Protein AF-A0A962N0L7-F1 (afdb_monomer)

Sequence (76 aa):
AIAHQAEHIQGYYVLTLSIPWNSLHARPRIGHRLGLDVHINDDDDGGDREGKLVWHDRSDT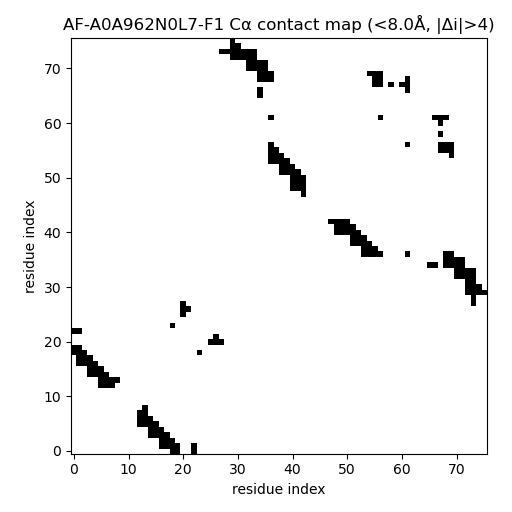AYRNPSALGEVVLAE

Mean predicted aligned error: 3.49 Å

pLDDT: mean 94.61, std 2.82, range [84.06, 98.12]

Radius of gyration: 15.04 Å; Cα contacts (8 Å, |Δi|>4): 105; chains: 1; bounding box: 32×27×43 Å

Structure (mmCIF, N/CA/C/O backbone):
data_AF-A0A962N0L7-F1
#
_entry.id   AF-A0A962N0L7-F1
#
loop_
_atom_site.group_PDB
_atom_site.id
_atom_site.type_symbol
_atom_site.label_atom_id
_atom_site.label_alt_id
_atom_site.label_comp_id
_atom_site.label_asym_id
_atom_site.label_entity_id
_atom_site.label_seq_id
_atom_site.pdbx_PDB_ins_code
_atom_site.Cartn_x
_atom_site.Cartn_y
_atom_site.Cartn_z
_atom_site.occupancy
_atom_site.B_iso_or_equiv
_atom_site.auth_seq_id
_atom_site.auth_comp_id
_atom_site.auth_asym_id
_atom_site.auth_atom_id
_atom_site.pdbx_PDB_model_num
ATOM 1 N N . ALA A 1 1 ? -0.749 15.491 -6.741 1.00 84.06 1 ALA A N 1
ATOM 2 C CA . ALA A 1 1 ? -0.350 15.070 -5.385 1.00 84.06 1 ALA A CA 1
ATOM 3 C C . ALA A 1 1 ? -1.116 13.805 -5.032 1.00 84.06 1 ALA A C 1
ATOM 5 O O . ALA A 1 1 ? -2.156 13.576 -5.641 1.00 84.06 1 ALA A O 1
ATOM 6 N N . ILE A 1 2 ? -0.606 12.996 -4.105 1.00 92.38 2 ILE A N 1
ATOM 7 C CA . ILE A 1 2 ? -1.395 11.909 -3.514 1.00 92.38 2 ILE A CA 1
ATOM 8 C C . ILE A 1 2 ? -2.583 12.553 -2.793 1.00 92.38 2 ILE A C 1
ATOM 10 O O . ILE A 1 2 ? -2.393 13.523 -2.059 1.00 92.38 2 ILE A O 1
ATOM 14 N N . ALA A 1 3 ? -3.787 12.053 -3.044 1.00 96.31 3 ALA A N 1
ATOM 15 C CA . ALA A 1 3 ? -5.002 12.498 -2.377 1.00 96.31 3 ALA A CA 1
ATOM 16 C C . ALA A 1 3 ? -5.525 11.380 -1.478 1.00 96.31 3 ALA A C 1
ATOM 18 O O . ALA A 1 3 ? -5.422 10.202 -1.825 1.00 96.31 3 ALA A O 1
ATOM 19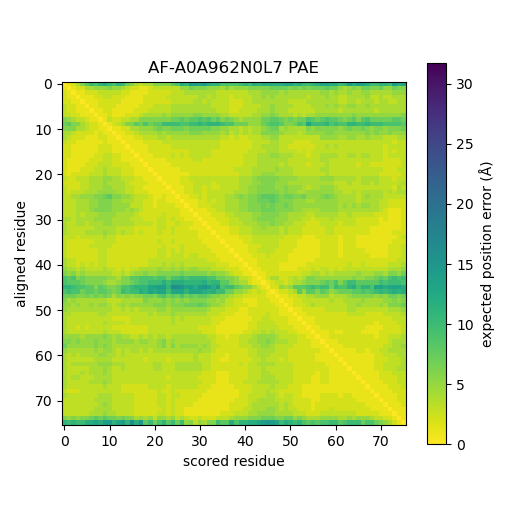 N N . HIS A 1 4 ? -6.084 11.753 -0.332 1.00 96.06 4 HIS A N 1
ATOM 20 C CA . HIS A 1 4 ? -6.748 10.823 0.566 1.00 96.06 4 HIS A CA 1
ATOM 21 C C . HIS A 1 4 ? -7.964 11.482 1.212 1.00 96.06 4 HIS A C 1
ATOM 23 O O . HIS A 1 4 ? -8.009 12.702 1.366 1.00 96.06 4 HIS A O 1
ATOM 29 N N . GLN A 1 5 ? -8.930 10.660 1.601 1.00 97.50 5 GLN A N 1
ATOM 30 C CA . GLN A 1 5 ? -10.071 11.049 2.416 1.00 97.50 5 GLN A CA 1
ATOM 31 C C . GLN A 1 5 ? -10.361 9.922 3.403 1.00 97.50 5 GLN A C 1
ATOM 33 O O . GLN A 1 5 ? -10.451 8.764 2.996 1.00 97.50 5 GLN A O 1
ATOM 38 N N . ALA A 1 6 ? -10.511 10.271 4.679 1.00 96.31 6 ALA A N 1
ATOM 39 C CA . ALA A 1 6 ? -11.006 9.369 5.707 1.00 96.31 6 ALA A CA 1
ATOM 40 C C . ALA A 1 6 ? -12.436 9.777 6.078 1.00 96.31 6 ALA A C 1
ATOM 42 O O . ALA A 1 6 ? -12.687 10.932 6.425 1.00 96.31 6 ALA A O 1
ATOM 43 N N . GLU A 1 7 ? -13.368 8.836 5.988 1.00 97.81 7 GLU A N 1
ATOM 44 C CA . GLU A 1 7 ? -14.726 8.987 6.503 1.00 97.81 7 GLU A CA 1
ATOM 45 C C . GLU A 1 7 ? -14.879 8.115 7.745 1.00 97.81 7 GLU A C 1
ATOM 47 O O . GLU A 1 7 ? -14.626 6.915 7.688 1.00 97.81 7 GLU A O 1
ATOM 52 N N . HIS A 1 8 ? -15.290 8.710 8.864 1.00 95.69 8 HIS A N 1
ATOM 53 C CA . HIS A 1 8 ? -15.534 7.981 10.105 1.00 95.69 8 HIS A CA 1
ATOM 54 C C . HIS A 1 8 ? -16.996 7.543 10.180 1.00 95.69 8 HIS A C 1
ATOM 56 O O . HIS A 1 8 ? -17.904 8.367 10.078 1.00 95.69 8 HIS A O 1
ATOM 62 N N . ILE A 1 9 ? -17.221 6.250 10.406 1.00 95.44 9 ILE A N 1
ATOM 63 C CA . ILE A 1 9 ? -18.548 5.632 10.436 1.00 95.44 9 ILE A CA 1
ATOM 64 C C .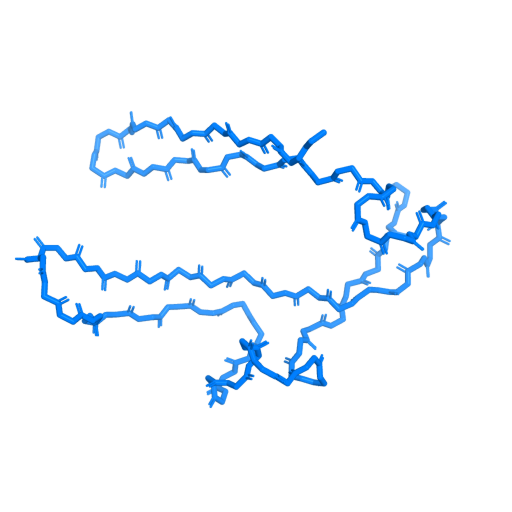 ILE A 1 9 ? -18.634 4.745 11.678 1.00 95.44 9 ILE A C 1
ATOM 66 O O . ILE A 1 9 ? -18.103 3.642 11.688 1.00 95.44 9 ILE A O 1
ATOM 70 N N . GLN A 1 10 ? -19.300 5.230 12.731 1.00 92.69 10 GLN A N 1
ATOM 71 C CA . GLN A 1 10 ? -19.651 4.456 13.939 1.00 92.69 10 GLN A CA 1
ATOM 72 C C . GLN A 1 10 ? -18.528 3.535 14.471 1.00 92.69 10 GLN A C 1
ATOM 74 O O . GLN A 1 10 ? -18.712 2.328 14.587 1.00 92.69 10 GLN A O 1
ATOM 79 N N . GLY A 1 11 ? -17.361 4.098 14.794 1.00 89.50 11 GLY A N 1
ATOM 80 C CA . GLY A 1 11 ? -16.223 3.332 15.331 1.00 89.50 11 GLY A CA 1
ATOM 81 C C . GLY A 1 11 ? -15.306 2.703 14.276 1.00 89.50 11 GLY A C 1
ATOM 82 O O . GLY A 1 11 ? -14.282 2.133 14.629 1.00 89.50 11 GLY A O 1
ATOM 83 N N . TYR A 1 12 ? -15.623 2.858 12.991 1.00 91.25 12 TYR A N 1
ATOM 84 C CA . TYR A 1 12 ? -14.773 2.474 11.865 1.00 91.25 12 TYR A CA 1
ATOM 85 C C . TYR A 1 12 ? -14.361 3.702 11.057 1.00 91.25 12 TYR A C 1
ATOM 87 O O . TYR A 1 12 ? -14.910 4.797 11.223 1.00 91.25 12 TYR A O 1
ATOM 95 N N . TYR A 1 13 ? -13.430 3.505 10.129 1.00 93.19 13 TYR A N 1
ATOM 96 C CA . TYR A 1 13 ? -13.144 4.476 9.087 1.00 93.19 13 TYR A CA 1
ATOM 97 C C . TYR A 1 13 ? -13.060 3.806 7.717 1.00 93.19 13 TYR A C 1
ATOM 99 O O . TYR A 1 13 ? -12.663 2.648 7.588 1.00 93.19 13 TYR A O 1
ATOM 107 N N . VAL A 1 14 ? -13.414 4.563 6.683 1.00 96.19 14 VAL A N 1
ATOM 108 C CA . VAL A 1 14 ? -13.162 4.219 5.285 1.00 96.19 14 VAL A CA 1
ATOM 109 C C . VAL A 1 14 ? -12.106 5.178 4.760 1.00 96.19 14 VAL A C 1
ATOM 111 O O . VAL A 1 14 ? -12.319 6.389 4.729 1.00 96.19 14 VAL A O 1
ATOM 114 N N . LEU A 1 15 ? -10.961 4.634 4.350 1.00 95.62 15 LEU A N 1
ATOM 115 C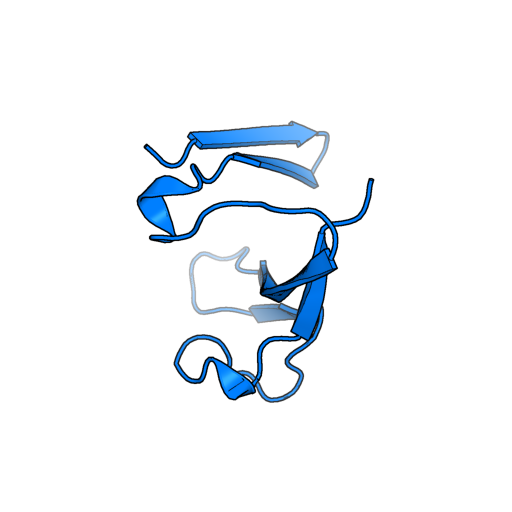 CA . LEU A 1 15 ? -9.886 5.394 3.722 1.00 95.62 15 LEU A CA 1
ATOM 116 C C . LEU A 1 15 ? -9.954 5.226 2.203 1.00 95.62 15 LEU A C 1
ATOM 118 O O . LEU A 1 15 ? -9.753 4.132 1.679 1.00 95.62 15 LEU A O 1
ATOM 122 N N . THR A 1 16 ? -10.188 6.327 1.494 1.00 96.69 16 THR A N 1
ATOM 123 C CA . THR A 1 16 ? -10.072 6.389 0.033 1.00 96.69 16 THR A CA 1
ATOM 124 C C . THR A 1 16 ? -8.763 7.074 -0.331 1.00 96.69 16 THR A C 1
ATOM 126 O O . THR A 1 16 ? -8.492 8.173 0.149 1.00 96.69 16 THR A O 1
ATOM 129 N N . LEU A 1 17 ? -7.955 6.447 -1.190 1.00 96.31 17 LEU A N 1
ATOM 130 C CA . LEU A 1 17 ? -6.657 6.955 -1.642 1.00 96.31 17 LEU A CA 1
ATOM 131 C C . LEU A 1 17 ? -6.625 7.061 -3.168 1.00 96.31 17 LEU A C 1
ATOM 133 O O . LEU A 1 17 ? -7.078 6.163 -3.874 1.00 96.31 17 LEU A O 1
ATOM 137 N N . SER A 1 18 ? -6.021 8.132 -3.678 1.00 96.56 18 SER A N 1
ATOM 138 C CA . SER A 1 18 ? -5.695 8.290 -5.093 1.00 96.56 18 SER A CA 1
ATOM 139 C C . SER A 1 18 ? -4.223 8.657 -5.243 1.00 96.56 18 SER A C 1
ATOM 141 O O . SER A 1 18 ? -3.767 9.703 -4.771 1.00 96.56 18 SER A O 1
ATOM 143 N N . ILE A 1 19 ? -3.470 7.771 -5.896 1.00 95.38 19 ILE A N 1
ATOM 144 C CA . ILE A 1 19 ? -2.040 7.931 -6.157 1.00 95.38 19 ILE A CA 1
ATOM 145 C C . ILE A 1 19 ? -1.863 8.197 -7.656 1.00 95.38 19 ILE A C 1
ATOM 147 O O . ILE A 1 19 ? -2.119 7.308 -8.470 1.00 95.38 19 ILE A O 1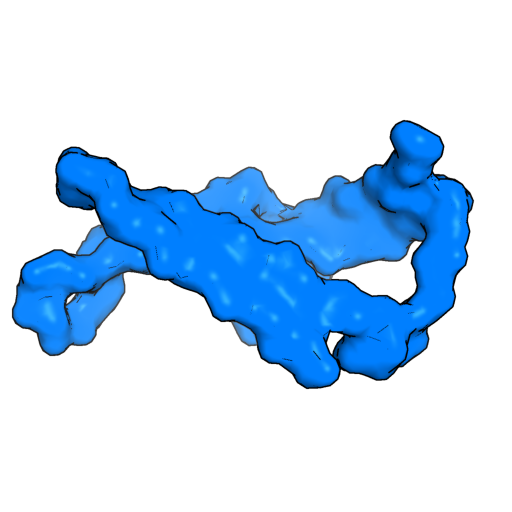
ATOM 151 N N . PRO A 1 20 ? -1.421 9.402 -8.060 1.00 96.00 20 PRO A N 1
ATOM 152 C CA . PRO A 1 20 ? -1.159 9.687 -9.464 1.00 96.00 20 PRO A CA 1
ATOM 153 C C . PRO A 1 20 ? -0.046 8.796 -10.023 1.00 96.00 20 PRO A C 1
ATOM 155 O O . PRO A 1 20 ? 1.020 8.680 -9.423 1.00 96.00 20 PRO A O 1
ATOM 158 N N . TRP A 1 21 ? -0.227 8.265 -11.233 1.00 94.62 21 TRP A N 1
ATOM 159 C CA . TRP A 1 21 ? 0.783 7.436 -11.908 1.00 94.62 21 TRP A CA 1
ATOM 160 C C . TRP A 1 21 ? 2.151 8.114 -12.051 1.00 94.62 21 TRP A C 1
ATOM 162 O O . TRP A 1 21 ? 3.188 7.472 -11.889 1.00 94.62 21 TRP A O 1
ATOM 172 N N . ASN A 1 22 ? 2.165 9.434 -12.260 1.00 94.25 22 ASN A N 1
ATOM 173 C CA . ASN A 1 22 ? 3.404 10.212 -12.320 1.00 94.25 22 ASN A CA 1
ATOM 174 C C . ASN A 1 22 ? 4.174 10.213 -10.989 1.00 94.25 22 ASN A C 1
ATOM 176 O O . ASN A 1 22 ? 5.396 10.315 -11.014 1.00 94.25 22 ASN A O 1
ATOM 180 N N . SER A 1 23 ? 3.492 10.070 -9.846 1.00 93.12 23 SER A N 1
ATOM 181 C CA . SER A 1 23 ? 4.137 9.924 -8.532 1.00 93.12 23 SER A CA 1
ATOM 182 C C . SER A 1 23 ? 4.809 8.560 -8.358 1.00 93.12 23 SER A C 1
ATOM 184 O O . SER A 1 23 ? 5.719 8.436 -7.550 1.00 93.12 23 SER A O 1
ATOM 186 N N . LEU A 1 24 ? 4.389 7.558 -9.134 1.00 90.75 24 LEU A N 1
ATOM 187 C CA . LEU A 1 24 ? 5.000 6.228 -9.182 1.00 90.75 24 LEU A CA 1
ATOM 188 C C . LEU A 1 24 ? 6.059 6.105 -10.286 1.00 90.75 24 LEU A C 1
ATOM 1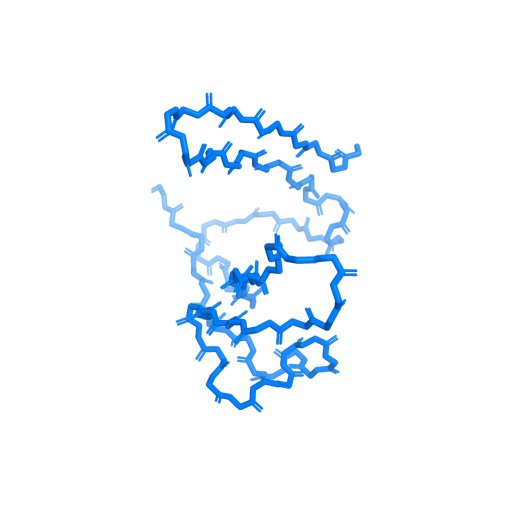90 O O . LEU A 1 24 ? 6.609 5.027 -10.485 1.00 90.75 24 LEU A O 1
ATOM 194 N N . HIS A 1 25 ? 6.310 7.179 -11.046 1.00 91.81 25 HIS A N 1
ATOM 195 C CA . HIS A 1 25 ? 7.154 7.157 -12.245 1.00 91.81 25 HIS A CA 1
ATOM 196 C C . HIS A 1 25 ? 6.770 6.040 -13.238 1.00 91.81 25 HIS A C 1
ATOM 198 O O . HIS A 1 25 ? 7.612 5.514 -13.965 1.00 91.81 25 HIS A O 1
ATOM 204 N N . ALA A 1 26 ? 5.481 5.692 -13.287 1.00 90.38 26 ALA A N 1
ATOM 205 C CA . ALA A 1 26 ? 4.950 4.599 -14.089 1.00 90.38 26 ALA A CA 1
ATOM 206 C C . ALA A 1 26 ? 3.915 5.109 -15.099 1.00 90.38 26 ALA A C 1
ATOM 208 O O . ALA A 1 26 ? 3.233 6.107 -14.877 1.00 90.38 26 ALA A O 1
ATOM 209 N N . ARG A 1 27 ? 3.769 4.392 -16.219 1.00 94.31 27 ARG A N 1
ATOM 210 C CA . ARG A 1 27 ? 2.647 4.568 -17.152 1.00 94.31 27 ARG A CA 1
ATOM 211 C C . ARG A 1 27 ? 1.728 3.347 -17.049 1.00 94.31 27 ARG A C 1
ATOM 213 O O . ARG A 1 27 ? 2.221 2.229 -17.241 1.00 94.31 27 ARG A O 1
ATOM 220 N N . PRO A 1 28 ? 0.435 3.515 -16.727 1.00 94.12 28 PRO A N 1
ATOM 221 C CA . PRO A 1 28 ? -0.483 2.391 -16.617 1.00 94.12 28 PRO A CA 1
ATOM 222 C C . PRO A 1 28 ? -0.737 1.777 -17.991 1.00 94.12 28 PRO A C 1
ATOM 224 O O . PRO A 1 28 ? -0.768 2.471 -19.007 1.00 94.12 28 PRO A O 1
ATOM 227 N N . ARG A 1 29 ? -0.919 0.461 -18.009 1.00 95.12 29 ARG A N 1
ATOM 228 C CA . ARG A 1 29 ? -1.375 -0.305 -19.168 1.00 95.12 29 ARG A CA 1
ATOM 229 C C . ARG A 1 29 ? -2.079 -1.560 -18.668 1.00 95.12 29 ARG A C 1
ATOM 231 O O . ARG A 1 29 ? -1.759 -2.035 -17.578 1.00 95.12 29 ARG A O 1
ATOM 238 N N . ILE A 1 30 ? -2.989 -2.105 -19.465 1.00 97.00 30 ILE A N 1
ATOM 239 C CA . ILE A 1 30 ? -3.603 -3.405 -19.177 1.00 97.00 30 ILE A CA 1
ATOM 240 C C . ILE A 1 30 ? -2.492 -4.459 -19.056 1.00 97.00 30 ILE A C 1
ATOM 242 O O . ILE A 1 30 ? -1.513 -4.444 -19.809 1.00 97.00 30 ILE A O 1
ATOM 246 N N . GLY A 1 31 ? -2.609 -5.330 -18.058 1.00 96.88 31 GLY A N 1
ATOM 247 C CA . GLY A 1 31 ? -1.631 -6.368 -17.746 1.00 96.88 31 GLY A CA 1
ATOM 248 C C . GLY A 1 31 ? -0.364 -5.870 -17.042 1.00 96.88 31 GLY A C 1
ATOM 249 O O . GLY A 1 31 ? 0.567 -6.655 -16.852 1.00 96.88 31 GLY A O 1
ATOM 250 N N . HIS A 1 32 ? -0.276 -4.590 -16.656 1.00 95.12 32 HIS A N 1
ATOM 251 C CA . HIS A 1 32 ? 0.867 -4.101 -15.881 1.00 95.12 32 HIS A CA 1
ATOM 252 C C . HIS A 1 32 ? 0.887 -4.778 -14.503 1.00 95.12 32 HIS A C 1
ATOM 254 O O . HIS A 1 32 ? -0.094 -4.710 -13.764 1.00 95.12 32 HIS A O 1
ATOM 260 N N . ARG A 1 33 ? 2.011 -5.422 -14.177 1.00 94.69 33 ARG A N 1
ATOM 261 C CA . ARG A 1 33 ? 2.298 -6.020 -12.869 1.00 94.69 33 ARG A CA 1
ATOM 262 C C . ARG A 1 33 ? 2.964 -4.992 -11.963 1.00 94.69 33 ARG A C 1
ATOM 264 O O . ARG A 1 33 ? 3.934 -4.359 -12.379 1.00 94.69 33 ARG A O 1
ATOM 271 N N . LEU A 1 34 ? 2.445 -4.830 -10.753 1.00 94.12 34 LEU A N 1
ATOM 272 C CA . LEU A 1 34 ? 2.947 -3.900 -9.743 1.00 94.12 34 LEU A CA 1
ATOM 273 C C . LEU A 1 34 ? 3.077 -4.629 -8.404 1.00 94.12 34 LEU A C 1
ATOM 275 O O . LEU A 1 34 ? 2.309 -5.546 -8.123 1.00 94.12 34 LEU A O 1
ATOM 279 N N . GLY A 1 35 ? 4.026 -4.196 -7.576 1.00 95.94 35 GLY A N 1
ATOM 280 C CA . GLY A 1 35 ? 4.053 -4.566 -6.164 1.00 95.94 35 GLY A CA 1
ATOM 281 C C . GLY A 1 35 ? 3.086 -3.683 -5.377 1.00 95.94 35 GLY A C 1
ATOM 282 O O . GLY A 1 35 ? 3.163 -2.458 -5.481 1.00 95.94 35 GLY A O 1
ATOM 283 N N . LEU A 1 36 ? 2.194 -4.288 -4.597 1.00 96.12 36 LEU A N 1
ATOM 284 C CA . LEU A 1 36 ? 1.292 -3.600 -3.677 1.00 96.12 36 LEU A CA 1
ATOM 285 C C . LEU A 1 36 ? 1.258 -4.339 -2.340 1.00 96.12 36 LEU A C 1
ATOM 287 O O . LEU A 1 36 ? 1.339 -5.563 -2.287 1.00 96.12 36 LEU A O 1
ATOM 291 N N . ASP A 1 37 ? 1.106 -3.595 -1.253 1.00 97.56 37 ASP A N 1
ATOM 292 C CA . ASP A 1 37 ? 0.647 -4.156 0.009 1.00 97.56 37 ASP A CA 1
ATOM 293 C C . ASP A 1 37 ? -0.168 -3.112 0.773 1.00 97.56 37 ASP A C 1
ATOM 295 O O . ASP A 1 37 ? 0.085 -1.912 0.652 1.00 97.56 37 ASP A O 1
ATOM 299 N N . VAL A 1 38 ? -1.171 -3.566 1.524 1.00 96.38 38 VAL A N 1
ATOM 300 C CA . VAL A 1 38 ? -2.046 -2.710 2.335 1.00 96.38 38 VAL A CA 1
ATOM 301 C C . VAL A 1 38 ? -1.913 -3.148 3.780 1.00 96.38 38 VAL A C 1
ATOM 303 O O . VAL A 1 38 ? -2.164 -4.308 4.111 1.00 96.38 38 VAL A O 1
ATOM 306 N N . HIS A 1 39 ? -1.454 -2.229 4.626 1.00 96.12 39 HIS A N 1
ATOM 307 C CA . HIS A 1 39 ? -1.171 -2.483 6.035 1.00 96.12 39 HIS A CA 1
ATOM 308 C C . HIS A 1 39 ? -2.120 -1.647 6.891 1.00 96.12 39 HIS A C 1
ATOM 310 O O . HIS A 1 39 ? -2.249 -0.444 6.677 1.00 96.12 39 HIS A O 1
ATOM 316 N N . ILE A 1 40 ? -2.754 -2.288 7.866 1.00 94.44 40 ILE A N 1
ATOM 317 C CA . ILE A 1 40 ? -3.574 -1.655 8.899 1.00 94.44 40 ILE A CA 1
ATOM 318 C C . ILE A 1 40 ? -2.784 -1.783 10.196 1.00 94.44 40 ILE A C 1
ATOM 320 O O . ILE A 1 40 ? -2.432 -2.895 10.590 1.00 94.44 40 ILE A O 1
ATOM 324 N N . ASN A 1 41 ? -2.474 -0.652 10.819 1.00 94.06 41 ASN A N 1
ATOM 325 C CA . ASN A 1 41 ? -1.841 -0.597 12.132 1.00 94.06 41 ASN A CA 1
ATOM 326 C C . ASN A 1 41 ? -2.889 -0.114 13.134 1.00 94.06 41 ASN A C 1
ATOM 328 O O . ASN A 1 41 ? -3.680 0.767 12.795 1.00 94.06 41 ASN A O 1
ATOM 332 N N . ASP A 1 42 ? -2.881 -0.708 14.316 1.00 93.19 42 ASP A N 1
ATOM 333 C CA . ASP A 1 42 ? -3.763 -0.373 15.428 1.00 93.19 42 ASP A CA 1
ATOM 334 C C . ASP A 1 42 ? -2.928 0.231 16.558 1.00 93.19 42 ASP A C 1
ATOM 336 O O . ASP A 1 42 ? -1.873 -0.326 16.878 1.00 93.19 42 ASP A O 1
ATOM 340 N N . ASP A 1 43 ? -3.392 1.378 17.049 1.00 92.94 43 ASP A N 1
ATOM 341 C CA . ASP A 1 43 ? -2.908 2.109 18.226 1.00 92.94 43 ASP A CA 1
ATOM 342 C C . ASP A 1 43 ? -4.084 2.918 18.789 1.00 92.94 43 ASP A C 1
ATOM 344 O O . ASP A 1 43 ? -4.543 3.885 18.166 1.00 92.94 43 ASP A O 1
ATOM 348 N N . ASP A 1 44 ? -4.636 2.460 19.914 1.00 88.12 44 ASP A N 1
ATOM 349 C CA . ASP A 1 44 ? -5.818 3.034 20.562 1.00 88.12 44 ASP A CA 1
ATOM 350 C C . ASP A 1 44 ? -5.511 3.756 21.885 1.00 88.12 44 ASP A C 1
ATOM 352 O O . ASP A 1 44 ? -6.387 4.456 22.411 1.00 88.12 44 ASP A O 1
ATOM 356 N N . ASP A 1 45 ? -4.277 3.659 22.392 1.00 91.44 45 ASP A N 1
ATOM 357 C CA . ASP A 1 45 ? -3.844 4.273 23.652 1.00 91.44 45 ASP A CA 1
ATOM 358 C C . ASP A 1 45 ? -2.766 5.368 23.497 1.00 91.44 45 ASP A C 1
ATOM 360 O O . ASP A 1 45 ? -2.456 6.073 24.466 1.00 91.44 45 ASP A O 1
ATOM 364 N N . GLY A 1 46 ? -2.296 5.610 22.267 1.00 86.31 46 GLY A N 1
ATOM 365 C CA . GLY A 1 46 ? -1.325 6.648 21.917 1.00 86.31 46 GLY A CA 1
ATOM 366 C C . GLY A 1 46 ? 0.124 6.256 22.213 1.00 86.31 46 GLY A C 1
ATOM 367 O O . GLY A 1 46 ? 0.954 7.147 22.449 1.00 86.31 46 GLY A O 1
ATOM 368 N N . GLY A 1 47 ? 0.400 4.953 22.268 1.00 91.56 47 GLY A N 1
ATOM 369 C CA . GLY A 1 47 ? 1.674 4.344 22.618 1.00 91.56 47 GLY A CA 1
ATOM 370 C C . GLY A 1 47 ? 2.440 3.783 21.420 1.00 91.56 47 GLY A C 1
ATOM 371 O O . GLY A 1 47 ? 2.771 4.496 20.468 1.00 91.56 47 GLY A O 1
ATOM 372 N N . ASP A 1 48 ? 2.838 2.516 21.543 1.00 93.94 48 ASP A N 1
ATOM 373 C CA . ASP A 1 48 ? 3.423 1.765 20.434 1.00 93.94 48 ASP A CA 1
ATOM 374 C C . ASP A 1 48 ? 2.285 1.219 19.545 1.00 93.94 48 ASP A C 1
ATOM 376 O O . ASP A 1 48 ? 1.143 1.628 19.649 1.00 93.94 48 ASP A O 1
ATOM 380 N N . ARG A 1 49 ? 2.594 0.340 18.590 1.00 93.69 49 ARG A N 1
ATOM 381 C CA . ARG A 1 49 ? 1.572 -0.340 17.782 1.00 93.69 49 ARG A CA 1
ATOM 382 C C . ARG A 1 49 ? 1.163 -1.646 18.461 1.00 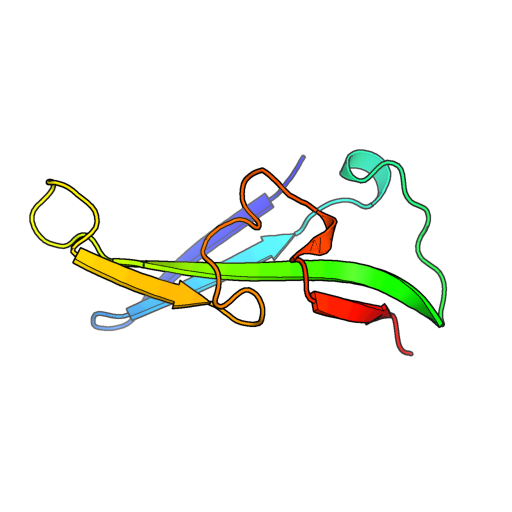93.69 49 ARG A C 1
ATOM 384 O O . ARG A 1 49 ? 1.989 -2.561 18.528 1.00 93.69 49 ARG A O 1
ATOM 391 N N . GLU A 1 50 ? -0.107 -1.801 18.815 1.00 94.62 50 GLU A N 1
ATOM 392 C CA . GLU A 1 50 ? -0.655 -3.002 19.469 1.00 94.62 50 GLU A CA 1
ATOM 393 C C . GLU A 1 50 ? -1.034 -4.083 18.453 1.00 94.62 50 GLU A C 1
ATOM 395 O O . GLU A 1 50 ? -0.918 -5.284 18.721 1.00 94.62 50 GLU A O 1
ATOM 400 N N . GLY A 1 51 ? -1.468 -3.668 17.261 1.00 92.75 51 GLY A N 1
ATOM 401 C CA . GLY A 1 51 ? -2.005 -4.565 16.245 1.00 92.75 51 GLY A CA 1
ATOM 402 C C . GLY A 1 51 ? -1.511 -4.259 14.838 1.00 92.75 51 GLY A C 1
ATOM 403 O O . GLY A 1 51 ? -1.276 -3.113 14.452 1.00 92.75 51 GLY A O 1
ATOM 404 N N . LYS A 1 52 ? -1.365 -5.314 14.029 1.00 94.12 52 LYS A N 1
ATOM 405 C CA . LYS A 1 52 ? -1.074 -5.179 12.601 1.00 94.12 52 LYS A CA 1
ATOM 406 C C . LYS A 1 52 ? -1.796 -6.231 11.771 1.00 94.12 52 LYS A C 1
ATOM 408 O O . LYS A 1 52 ? -1.628 -7.428 11.992 1.00 94.12 52 LYS A O 1
ATOM 413 N N . LEU A 1 53 ? -2.515 -5.777 10.749 1.00 95.19 53 LEU A N 1
ATOM 414 C CA . LEU A 1 53 ? -3.017 -6.613 9.662 1.00 95.19 53 LEU A CA 1
ATOM 415 C C . LEU A 1 53 ? -2.366 -6.198 8.344 1.00 95.19 53 LEU A C 1
ATOM 417 O O . LEU A 1 53 ? -2.110 -5.023 8.092 1.00 95.19 53 LEU A O 1
ATOM 421 N N . VAL A 1 54 ? -2.082 -7.181 7.501 1.00 96.69 54 VAL A N 1
ATOM 422 C CA . VAL A 1 54 ? -1.381 -7.010 6.224 1.00 96.69 54 VAL A CA 1
ATOM 423 C C . VAL A 1 54 ? -2.091 -7.819 5.151 1.00 96.69 54 VAL A C 1
ATOM 425 O O . VAL A 1 54 ? -2.612 -8.900 5.440 1.00 96.69 54 VAL A O 1
ATOM 428 N N . TRP A 1 55 ? -2.111 -7.314 3.919 1.00 97.50 55 TRP A N 1
ATOM 429 C CA . TRP A 1 55 ? -2.688 -8.051 2.798 1.00 97.50 55 TRP A CA 1
ATOM 430 C C . TRP A 1 55 ? -1.778 -9.200 2.352 1.00 97.50 55 TRP A C 1
ATOM 432 O O . TRP A 1 55 ? -2.255 -10.328 2.211 1.00 97.50 55 TRP A O 1
ATOM 442 N N . HIS A 1 56 ? -0.479 -8.937 2.166 1.00 97.88 56 HIS A N 1
ATOM 443 C CA . HIS A 1 56 ? 0.454 -9.924 1.619 1.00 97.88 56 HIS A CA 1
ATOM 444 C C . HIS A 1 56 ? 1.640 -10.247 2.539 1.00 97.88 56 HIS A C 1
ATOM 446 O O . HIS A 1 56 ? 1.859 -11.418 2.864 1.00 97.88 56 HIS A O 1
ATOM 452 N N . ASP A 1 57 ? 2.417 -9.248 2.967 1.00 96.56 57 ASP A N 1
ATOM 453 C CA . ASP A 1 57 ? 3.685 -9.493 3.652 1.00 96.56 57 ASP A CA 1
ATOM 454 C C . ASP A 1 57 ? 3.521 -9.924 5.116 1.00 96.56 57 ASP A C 1
ATOM 456 O O . ASP A 1 57 ? 3.456 -9.107 6.035 1.00 96.56 57 ASP A O 1
ATOM 460 N N . ARG A 1 58 ? 3.573 -11.236 5.351 1.00 93.44 58 ARG A N 1
ATOM 461 C CA . ARG A 1 58 ? 3.541 -11.833 6.697 1.00 93.44 58 ARG A CA 1
ATOM 462 C C . ARG A 1 58 ? 4.852 -11.705 7.480 1.00 93.44 58 ARG A C 1
ATOM 464 O O . ARG A 1 58 ? 4.886 -12.108 8.638 1.00 93.44 58 ARG A O 1
ATOM 471 N N . SER A 1 59 ? 5.928 -11.208 6.866 1.00 94.88 59 SER A N 1
ATOM 472 C CA . SER A 1 59 ? 7.248 -11.097 7.505 1.00 94.88 59 SER A CA 1
ATOM 473 C C . SER A 1 59 ? 7.497 -9.755 8.200 1.00 94.88 59 SER A C 1
ATOM 475 O O . SER A 1 59 ? 8.505 -9.617 8.887 1.00 94.88 59 SER A O 1
ATOM 477 N N . ASP A 1 60 ? 6.599 -8.779 8.021 1.00 93.25 60 ASP A N 1
ATOM 478 C CA . ASP A 1 60 ? 6.747 -7.391 8.482 1.00 93.25 60 ASP A CA 1
ATOM 479 C C . ASP A 1 60 ? 8.051 -6.729 7.992 1.00 93.25 60 ASP A C 1
ATOM 481 O O . ASP A 1 60 ? 8.795 -6.109 8.747 1.00 93.25 60 ASP A O 1
ATOM 485 N N . THR A 1 61 ? 8.360 -6.876 6.701 1.00 96.88 61 THR A N 1
ATOM 486 C CA . THR A 1 61 ? 9.548 -6.288 6.059 1.00 96.88 61 THR A CA 1
ATOM 487 C C . THR A 1 61 ? 9.247 -5.409 4.844 1.00 96.88 61 THR A C 1
ATOM 489 O O . THR A 1 61 ? 10.134 -4.672 4.406 1.00 96.88 61 THR A O 1
ATOM 492 N N . ALA A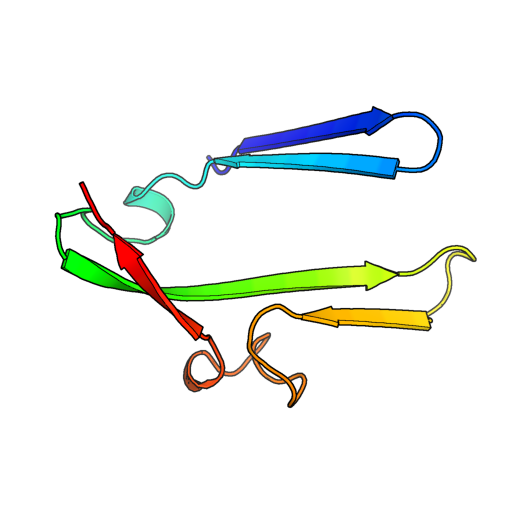 1 62 ? 8.012 -5.394 4.335 1.00 96.81 62 ALA A N 1
ATOM 493 C CA . ALA A 1 62 ? 7.600 -4.647 3.144 1.00 96.81 62 ALA A CA 1
ATOM 494 C C . ALA A 1 62 ? 7.809 -3.127 3.253 1.00 96.81 62 ALA A C 1
ATOM 496 O O . ALA A 1 62 ? 7.976 -2.465 2.232 1.00 96.81 62 ALA A O 1
ATOM 497 N N . TYR A 1 63 ? 7.904 -2.576 4.470 1.00 94.25 63 TYR A N 1
ATOM 498 C CA . TYR A 1 63 ? 8.236 -1.161 4.690 1.00 94.25 63 TYR A CA 1
ATOM 499 C C . TYR A 1 63 ? 9.644 -0.776 4.195 1.00 94.25 63 TYR A C 1
ATOM 501 O O . TYR A 1 63 ? 9.914 0.401 3.965 1.00 94.25 63 TYR A O 1
ATOM 509 N N . ARG A 1 64 ? 10.552 -1.751 4.041 1.00 96.94 64 ARG A N 1
ATOM 510 C CA . ARG A 1 64 ? 11.931 -1.542 3.559 1.00 96.94 64 ARG A CA 1
ATOM 511 C C . ARG A 1 64 ? 12.364 -2.495 2.448 1.00 96.94 64 ARG A C 1
ATOM 513 O O . ARG A 1 64 ? 13.417 -2.289 1.854 1.00 96.94 64 ARG A O 1
ATOM 520 N N . ASN A 1 65 ? 11.597 -3.552 2.198 1.00 97.50 65 ASN A N 1
ATOM 521 C CA . ASN A 1 65 ? 11.921 -4.581 1.224 1.00 97.50 65 ASN A CA 1
ATOM 522 C C . ASN A 1 65 ? 10.790 -4.731 0.192 1.00 97.50 65 ASN A C 1
ATOM 524 O O . ASN A 1 65 ? 9.844 -5.483 0.431 1.00 97.50 65 ASN A O 1
ATOM 528 N N . PRO A 1 66 ? 10.898 -4.084 -0.982 1.00 95.69 66 PRO A N 1
ATOM 529 C CA . PRO A 1 66 ? 9.888 -4.190 -2.032 1.00 95.69 66 PRO A CA 1
ATOM 530 C C . PRO A 1 66 ? 9.652 -5.614 -2.557 1.00 95.69 66 PRO A C 1
ATOM 532 O O . PRO A 1 66 ? 8.605 -5.860 -3.146 1.00 95.69 66 PRO A O 1
ATOM 535 N N . SER A 1 67 ? 10.577 -6.564 -2.347 1.00 96.62 67 SER A N 1
ATOM 536 C CA . SER A 1 67 ? 10.363 -7.959 -2.765 1.00 96.62 67 SER A CA 1
ATOM 537 C C . SER A 1 67 ? 9.333 -8.706 -1.914 1.00 96.62 67 SER A C 1
ATOM 539 O O . SER A 1 67 ? 8.885 -9.775 -2.317 1.00 96.62 67 SER A O 1
ATOM 541 N N . ALA A 1 68 ? 8.950 -8.152 -0.759 1.00 97.88 68 ALA A N 1
ATOM 542 C CA . ALA A 1 68 ? 7.905 -8.707 0.095 1.00 97.88 68 ALA A CA 1
ATOM 543 C C . ALA A 1 68 ? 6.484 -8.273 -0.323 1.00 97.88 68 ALA A C 1
ATOM 545 O O . ALA A 1 68 ? 5.504 -8.857 0.144 1.00 97.88 68 ALA A O 1
ATOM 546 N N . LEU A 1 69 ? 6.357 -7.267 -1.203 1.00 98.12 69 LEU A N 1
ATOM 547 C CA . LEU A 1 69 ? 5.062 -6.803 -1.709 1.00 98.12 69 LEU A CA 1
ATOM 548 C C . LEU A 1 69 ? 4.358 -7.907 -2.507 1.00 98.12 69 LEU A C 1
ATOM 550 O O . LEU A 1 69 ? 5.001 -8.703 -3.193 1.00 98.12 69 LEU A O 1
ATOM 554 N N . GLY A 1 70 ? 3.029 -7.926 -2.443 1.00 98.00 70 GLY A N 1
ATOM 555 C CA . GLY A 1 70 ? 2.218 -8.811 -3.269 1.00 98.00 70 GLY A CA 1
ATOM 556 C C . GLY A 1 70 ? 2.167 -8.323 -4.710 1.00 98.00 70 GLY A C 1
ATOM 557 O O . GLY A 1 70 ? 2.209 -7.121 -4.976 1.00 98.00 70 GLY A O 1
ATOM 558 N N . GLU A 1 71 ? 2.060 -9.251 -5.656 1.00 97.25 71 GLU A N 1
ATOM 559 C CA . GLU A 1 71 ? 1.848 -8.893 -7.056 1.00 97.25 71 GLU A CA 1
ATOM 560 C C . GLU A 1 71 ? 0.373 -8.549 -7.297 1.00 97.25 71 GLU A C 1
ATOM 562 O O . GLU A 1 71 ? -0.523 -9.337 -6.992 1.00 97.25 71 GLU A O 1
ATOM 567 N N . VAL A 1 72 ? 0.123 -7.390 -7.904 1.00 96.31 72 VAL A N 1
ATOM 568 C CA . VAL A 1 72 ? -1.178 -7.024 -8.473 1.00 96.31 72 VAL A CA 1
ATOM 569 C C . VAL A 1 72 ? -1.053 -6.808 -9.973 1.00 96.31 72 VAL A C 1
ATOM 571 O O . VAL A 1 72 ? -0.023 -6.348 -10.471 1.00 96.31 72 VAL A O 1
ATOM 574 N N . VAL A 1 73 ? -2.121 -7.122 -10.702 1.00 97.06 73 VAL A N 1
ATOM 575 C CA . VAL A 1 73 ? -2.215 -6.921 -12.150 1.00 97.06 73 VAL A CA 1
ATOM 576 C C . VAL A 1 73 ? -3.302 -5.894 -12.428 1.00 97.06 73 VAL A C 1
ATOM 578 O O . VAL A 1 73 ? -4.436 -6.060 -11.986 1.00 97.06 73 VAL A O 1
ATOM 581 N N . LEU A 1 74 ? -2.967 -4.846 -13.183 1.00 95.44 74 LEU A N 1
ATOM 582 C CA . LEU A 1 74 ? -3.966 -3.911 -13.694 1.00 95.44 74 LEU A CA 1
ATOM 583 C C . LEU A 1 74 ? -4.793 -4.599 -14.786 1.00 95.44 74 LEU A C 1
ATOM 585 O O . LEU A 1 74 ? -4.279 -4.869 -15.875 1.00 95.44 74 LEU A O 1
ATOM 589 N N . ALA A 1 75 ? -6.047 -4.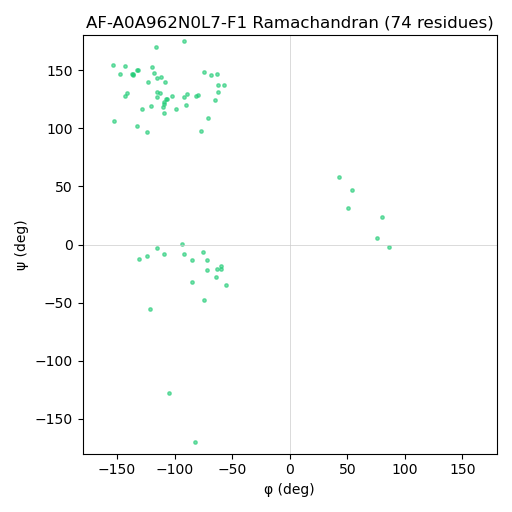903 -14.471 1.00 93.81 75 ALA A N 1
ATOM 590 C CA . ALA A 1 75 ? -7.018 -5.493 -15.388 1.00 93.81 75 ALA A CA 1
ATOM 591 C C . ALA A 1 75 ? -7.847 -4.415 -16.118 1.00 93.81 75 ALA A C 1
ATOM 593 O O . ALA A 1 75 ? -7.670 -3.222 -15.859 1.00 93.81 75 ALA A O 1
ATOM 594 N N . GLU A 1 76 ? -8.694 -4.854 -17.056 1.00 86.00 76 GLU A N 1
ATOM 595 C CA . GLU A 1 76 ? -9.703 -4.019 -17.736 1.00 86.00 76 GLU A CA 1
ATOM 596 C C . GLU A 1 76 ? -10.863 -3.619 -16.817 1.00 86.00 76 GLU A C 1
ATOM 598 O O . GLU A 1 76 ? -11.237 -4.437 -15.943 1.00 86.00 76 GLU A O 1
#

Foldseek 3Di:
DKDWDWDDDDNDIDIDIDDDCVNVVHDDDAFDKDFDKDKDFDDDPPDDTPDIDIDFQPPPCCVPDSVRGDIDGRHD

Solvent-accessible surface area (backbone atoms only — not comparable to full-atom values): 5026 Å² total; per-residue (Å²): 121,76,44,75,48,78,48,79,53,96,96,44,70,49,78,50,77,46,75,50,48,74,82,68,78,48,80,90,50,78,69,40,73,43,72,46,72,54,75,49,77,38,64,92,84,82,72,71,75,82,43,77,49,61,74,52,42,86,79,79,45,47,95,82,34,72,88,44,34,29,83,43,66,40,70,134

Secondary structure (DSSP, 8-state):
--EEEEEEETTEEEEEEE--GGGGT----TT-EEEE--EEEE-SSSSS--EEEESS-TTS-TTT-GGGSEEEE---

Nearest PDB structures (foldseek):
  7nwo-assembly1_AAA  TM=9.272E-01  e=4.669E-02  Caldicellulosiruptor acetigenus I77R1B